Protein AF-A0A820L686-F1 (afdb_monomer)

InterPro domains:
  IPR011013 Galactose mutarotase-like domain superfamily [SSF74650] (34-130)
  IPR013780 Glycosyl hydrolase, all-beta [G3DSA:2.60.40.1180] (25-149)

Nearest PDB structures (foldseek):
  6rrx-assembly1_A  TM=8.838E-01  e=2.126E-05  Drosophila melanogaster
  6rrn-assembly1_A  TM=8.799E-01  e=4.806E-05  Drosophila melanogaster
  6rru-assembly1_A  TM=8.807E-01  e=5.357E-05  Drosophila melanogaster
  6rrh-assembly1_A  TM=8.824E-01  e=7.838E-05  Drosophila melanogaster
  6rpc-assembly1_A  TM=8.227E-01  e=7.031E-05  Drosophila melanogaster

pLDDT: mean 71.11, std 19.63, range [28.08, 94.5]

Secondary structure (DSSP, 8-state):
-----PEEEEEE--SSS--EEEESEE-SSTTSPPEEPEEPPPTTS--EEEEEEE--SSS-EEEEEEEEES-S-EEEEETTEE-S-EEEEEEES-TT--PEEEEEEEEEEEEEE-TT-EEEEEEEE-SSS--PPB-------GGG---S------------------

Mean predicted aligned error: 13.28 Å

Foldseek 3Di:
DDPQDWWKWFWDDDDDPDIDTDTQWDDPDPPDDTDGDEDEDDPPDWDKTKMKIWGAAQAKDWDKDKHKYQDQQKFKDFPNHTAQAKEKEFDDPDPPDPDTDHSIIIIIGTDIAHHRDMTMMMMIHDPDDPGHHYDDQDDDDPVRDPPPDDPDPHDDPDDPPPDDDD

Structure (mmCIF, N/CA/C/O backbone):
data_AF-A0A820L686-F1
#
_entry.id   AF-A0A820L686-F1
#
loop_
_atom_site.group_PDB
_atom_site.id
_atom_site.type_symbol
_atom_site.label_atom_id
_atom_site.label_alt_id
_atom_site.label_comp_id
_atom_site.label_asym_id
_atom_site.label_entity_id
_atom_site.label_seq_id
_atom_site.pdbx_PDB_ins_code
_atom_site.Cartn_x
_atom_site.Cartn_y
_atom_site.Cartn_z
_atom_site.occupancy
_atom_site.B_iso_or_equiv
_atom_site.auth_seq_id
_atom_site.auth_comp_id
_atom_site.auth_asym_id
_atom_site.auth_atom_id
_atom_site.pdbx_PDB_model_num
ATOM 1 N N . MET A 1 1 ? 6.111 -12.250 -23.454 1.00 34.16 1 MET A N 1
ATOM 2 C CA . MET A 1 1 ? 6.245 -12.405 -21.991 1.00 34.16 1 MET A CA 1
ATOM 3 C C . MET A 1 1 ? 5.390 -11.328 -21.338 1.00 34.16 1 MET A C 1
ATOM 5 O O . MET A 1 1 ? 5.784 -10.173 -21.349 1.00 34.16 1 MET A O 1
ATOM 9 N N . GLN A 1 2 ? 4.173 -11.657 -20.901 1.00 34.19 2 GLN A N 1
ATOM 10 C CA . GLN A 1 2 ? 3.298 -10.695 -20.221 1.00 34.19 2 GLN A CA 1
ATOM 11 C C . GLN A 1 2 ? 3.657 -10.684 -18.736 1.00 34.19 2 GLN A C 1
ATOM 13 O O . GLN A 1 2 ? 3.466 -11.681 -18.043 1.00 34.19 2 GLN A O 1
ATOM 18 N N . HIS A 1 3 ? 4.195 -9.564 -18.258 1.00 37.22 3 HIS A N 1
ATOM 19 C CA . HIS A 1 3 ? 4.347 -9.303 -16.832 1.00 37.22 3 HIS A CA 1
ATOM 20 C C . HIS A 1 3 ? 2.946 -9.207 -16.216 1.00 37.22 3 HIS A C 1
ATOM 22 O O . HIS A 1 3 ? 2.310 -8.159 -16.268 1.00 37.22 3 HIS A O 1
ATOM 28 N N . SER A 1 4 ? 2.425 -10.315 -15.684 1.00 44.91 4 SER A N 1
ATOM 29 C CA . SER A 1 4 ? 1.123 -10.333 -15.019 1.00 44.91 4 SER A CA 1
ATOM 30 C C . SER A 1 4 ? 1.279 -9.788 -13.597 1.00 44.91 4 SER A C 1
ATOM 32 O O . SER A 1 4 ? 1.330 -10.560 -12.641 1.00 44.91 4 SER A O 1
ATOM 34 N N . ALA A 1 5 ? 1.413 -8.476 -13.442 1.00 59.66 5 ALA A N 1
ATOM 35 C CA . ALA A 1 5 ? 1.422 -7.807 -12.141 1.00 59.66 5 ALA A CA 1
ATOM 36 C C . ALA A 1 5 ? 0.098 -7.057 -11.935 1.00 59.66 5 ALA A C 1
ATOM 38 O O . ALA A 1 5 ? -0.465 -6.541 -12.903 1.00 59.66 5 ALA A O 1
ATOM 39 N N . ALA A 1 6 ? -0.403 -7.002 -10.697 1.00 61.62 6 ALA A N 1
ATOM 40 C CA . ALA A 1 6 ? -1.416 -6.016 -10.350 1.00 61.62 6 ALA A CA 1
ATOM 41 C C . ALA A 1 6 ? -0.751 -4.635 -10.323 1.00 61.62 6 ALA A C 1
ATOM 43 O O . ALA A 1 6 ? 0.348 -4.468 -9.786 1.00 61.62 6 ALA A O 1
ATOM 44 N N . TYR A 1 7 ? -1.397 -3.642 -10.926 1.00 75.12 7 TYR A N 1
ATOM 45 C CA . TYR A 1 7 ? -0.841 -2.297 -11.007 1.00 75.12 7 TYR A CA 1
ATOM 46 C C . TYR A 1 7 ? -1.379 -1.444 -9.871 1.00 75.12 7 TYR A C 1
ATOM 48 O O . TYR A 1 7 ? -2.588 -1.269 -9.745 1.00 75.12 7 TYR A O 1
ATOM 56 N N . LEU A 1 8 ? -0.471 -0.893 -9.071 1.00 73.94 8 LEU A N 1
ATOM 57 C CA . LEU A 1 8 ? -0.791 0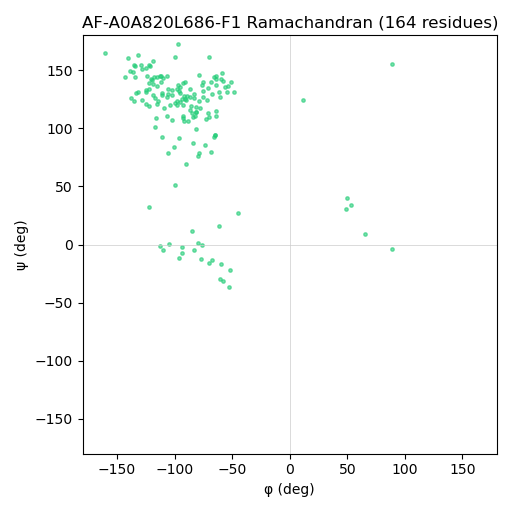.120 -8.076 1.00 73.94 8 LEU A CA 1
ATOM 58 C C . LEU A 1 8 ? -0.827 1.495 -8.751 1.00 73.94 8 LEU A C 1
ATOM 60 O O . LEU A 1 8 ? 0.118 1.881 -9.443 1.00 73.94 8 LEU A O 1
ATOM 64 N N . LEU A 1 9 ? -1.909 2.222 -8.517 1.00 77.25 9 LEU A N 1
ATOM 65 C CA . LEU A 1 9 ? -2.195 3.528 -9.080 1.00 77.25 9 LEU A CA 1
ATOM 66 C C . LEU A 1 9 ? -2.396 4.543 -7.952 1.00 77.25 9 LEU A C 1
ATOM 68 O O . LEU A 1 9 ? -3.067 4.261 -6.957 1.00 77.25 9 LEU A O 1
ATOM 72 N N . PHE A 1 10 ? -1.848 5.737 -8.136 1.00 73.94 10 PHE A N 1
ATOM 73 C CA . PHE A 1 10 ? -2.017 6.880 -7.251 1.00 73.94 10 PHE A CA 1
ATOM 74 C C . PHE A 1 10 ? -2.858 7.951 -7.921 1.00 73.94 10 PHE A C 1
ATOM 76 O O . PHE A 1 10 ? -2.730 8.200 -9.122 1.00 73.94 10 PHE A O 1
ATOM 83 N N . GLN A 1 11 ? -3.690 8.613 -7.127 1.00 67.44 11 GLN A N 1
ATOM 84 C CA . GLN A 1 11 ? -4.394 9.797 -7.576 1.00 67.44 11 GLN A CA 1
ATOM 85 C C . GLN A 1 11 ? -3.409 10.966 -7.691 1.00 67.44 11 GLN A C 1
ATOM 87 O O . GLN A 1 11 ? -2.725 11.315 -6.729 1.00 67.44 11 GLN A O 1
ATOM 92 N N . ASN A 1 12 ? -3.334 11.574 -8.871 1.00 58.38 12 ASN A N 1
ATOM 93 C CA . ASN A 1 12 ? -2.532 12.763 -9.113 1.00 58.38 12 ASN A CA 1
ATOM 94 C C . ASN A 1 12 ? -3.444 13.969 -9.362 1.00 58.38 12 ASN A C 1
ATOM 96 O O . ASN A 1 12 ? -4.329 13.922 -10.218 1.00 58.38 12 ASN A O 1
ATOM 100 N N . ASN A 1 13 ? -3.193 15.054 -8.632 1.00 54.53 13 ASN A N 1
ATOM 101 C CA . ASN A 1 13 ? -3.896 16.324 -8.784 1.00 54.53 13 ASN A CA 1
ATOM 102 C C . ASN A 1 13 ? -2.959 17.308 -9.496 1.00 54.53 13 ASN A C 1
ATOM 104 O O . ASN A 1 13 ? -2.318 18.140 -8.858 1.00 54.53 13 ASN A O 1
ATOM 108 N N . TYR A 1 14 ? -2.842 17.188 -10.818 1.00 47.72 14 TYR A N 1
ATOM 109 C CA . TYR A 1 14 ? -2.174 18.197 -11.642 1.00 47.72 14 TYR A CA 1
ATOM 110 C C . TYR A 1 14 ? -3.240 19.104 -12.260 1.00 47.72 14 TYR A C 1
ATOM 112 O O . TYR A 1 14 ? -4.144 18.594 -12.906 1.00 47.72 14 TYR A O 1
ATOM 120 N N . TYR A 1 15 ? -3.121 20.415 -12.002 1.00 39.69 15 TYR A N 1
ATOM 121 C CA . TYR A 1 15 ? -3.910 21.556 -12.503 1.00 39.69 15 TYR A CA 1
ATOM 122 C C . TYR A 1 15 ? -5.226 21.250 -13.254 1.00 39.69 15 TYR A C 1
ATOM 124 O O . TYR A 1 15 ? -5.219 20.660 -14.331 1.00 39.69 15 TYR A O 1
ATOM 132 N N . SER A 1 16 ? -6.326 21.839 -12.758 1.00 52.72 16 SER A N 1
ATOM 133 C CA . SER A 1 16 ? -7.743 21.671 -13.156 1.00 52.72 16 SER A CA 1
ATOM 134 C C . SER A 1 16 ? -8.466 20.539 -12.416 1.00 52.72 16 SER A C 1
ATOM 136 O O . SER A 1 16 ? -7.840 19.618 -11.910 1.00 52.72 16 SER A O 1
ATOM 138 N N . ASN A 1 17 ? -9.796 20.633 -12.313 1.00 54.75 17 ASN A N 1
ATOM 139 C CA . ASN A 1 17 ? -10.694 19.743 -11.553 1.00 54.75 17 ASN A CA 1
ATOM 140 C C . ASN A 1 17 ? -10.704 18.262 -12.007 1.00 54.75 17 ASN A C 1
ATOM 142 O O . ASN A 1 17 ? -11.625 17.524 -11.662 1.00 54.75 17 ASN A O 1
ATOM 146 N N . THR A 1 18 ? -9.720 17.820 -12.789 1.00 48.44 18 THR A N 1
ATOM 147 C CA . THR A 1 18 ? -9.638 16.461 -13.323 1.00 48.44 18 THR A CA 1
ATOM 148 C C . THR A 1 18 ? -8.601 15.664 -12.542 1.00 48.44 18 THR A C 1
ATOM 150 O O . THR A 1 18 ? -7.426 16.021 -12.502 1.00 48.44 18 THR A O 1
ATOM 153 N N . GLN A 1 19 ? -9.044 14.577 -11.915 1.00 60.50 19 GLN A N 1
ATOM 154 C CA . GLN A 1 19 ? -8.189 13.662 -11.165 1.00 60.50 19 GLN A CA 1
ATOM 155 C C . GLN A 1 19 ? -7.766 12.520 -12.090 1.00 60.50 19 GLN A C 1
ATOM 157 O O . GLN A 1 19 ? -8.619 11.854 -12.676 1.00 60.50 19 GLN A O 1
ATOM 162 N N . TYR A 1 20 ? -6.459 12.292 -12.229 1.00 68.38 20 TYR A N 1
ATOM 163 C CA . TYR A 1 20 ? -5.924 11.204 -13.052 1.00 68.38 20 TYR A CA 1
ATOM 164 C C . TYR A 1 20 ? -5.256 10.146 -12.177 1.00 68.38 20 TYR A C 1
ATOM 166 O O . TYR A 1 20 ? -4.619 10.467 -11.173 1.00 68.38 20 TYR A O 1
ATOM 174 N N . LEU A 1 21 ? -5.374 8.881 -12.585 1.00 73.62 21 LEU A N 1
ATOM 175 C CA . LEU A 1 21 ? -4.657 7.768 -11.972 1.00 73.62 21 LEU A CA 1
ATOM 176 C C . LEU A 1 21 ? -3.308 7.580 -12.664 1.00 73.62 21 LEU A C 1
ATOM 178 O O . LEU A 1 21 ? -3.241 7.460 -13.885 1.00 73.62 21 LEU A O 1
ATOM 182 N N . VAL A 1 22 ? -2.233 7.544 -11.881 1.00 73.50 22 VAL A N 1
ATOM 183 C CA . VAL A 1 22 ? -0.861 7.362 -12.371 1.00 73.50 22 VAL A CA 1
ATOM 184 C C . VAL A 1 22 ? -0.265 6.112 -11.743 1.00 73.50 22 VAL A C 1
ATOM 186 O O . VAL A 1 22 ? -0.509 5.840 -10.572 1.00 73.50 22 VAL A O 1
ATOM 189 N N . LEU A 1 23 ? 0.532 5.357 -12.497 1.00 76.69 23 LEU A N 1
ATOM 190 C CA . LEU A 1 23 ? 1.261 4.207 -11.963 1.00 76.69 23 LEU A CA 1
ATOM 191 C C . LEU A 1 23 ? 2.174 4.624 -10.801 1.00 76.69 23 LEU A C 1
ATOM 193 O O . LEU A 1 23 ? 2.820 5.669 -10.830 1.00 76.69 23 LEU A O 1
ATOM 197 N N . SER A 1 24 ? 2.247 3.780 -9.775 1.00 71.19 24 SER A N 1
ATOM 198 C CA . SER A 1 24 ? 3.141 3.979 -8.625 1.00 71.19 24 SER A CA 1
ATOM 199 C C . SER A 1 24 ? 4.624 3.848 -8.964 1.00 71.19 24 SER A C 1
ATOM 201 O O . SER A 1 24 ? 5.486 4.193 -8.150 1.00 71.19 24 SER A O 1
ATOM 203 N N . GLN A 1 25 ? 4.907 3.315 -10.149 1.00 72.12 25 GLN A N 1
ATOM 204 C CA . GLN A 1 25 ? 6.231 3.096 -10.691 1.00 72.12 25 GLN A CA 1
ATOM 205 C C . GLN A 1 25 ? 6.401 3.972 -11.921 1.00 72.12 25 GLN A C 1
ATOM 207 O O . GLN A 1 25 ? 5.659 3.828 -12.894 1.00 72.12 25 GLN A O 1
ATOM 212 N N . ASP A 1 26 ? 7.404 4.840 -11.869 1.00 62.59 26 ASP A N 1
ATOM 213 C CA . ASP A 1 26 ? 7.885 5.548 -13.044 1.00 62.59 26 ASP A CA 1
ATOM 214 C C . ASP A 1 26 ? 9.036 4.763 -13.667 1.00 62.59 26 ASP A C 1
ATOM 216 O O . ASP A 1 26 ? 9.922 4.271 -12.964 1.00 62.59 26 ASP A O 1
ATOM 220 N N . PHE A 1 27 ? 9.041 4.690 -14.994 1.00 62.69 27 PHE A N 1
ATOM 221 C CA . PHE A 1 27 ? 10.157 4.175 -15.779 1.00 62.69 27 PHE A CA 1
ATOM 222 C C . PHE A 1 27 ? 10.772 5.355 -16.536 1.00 62.69 27 PHE A C 1
ATOM 224 O O . PHE A 1 27 ? 10.289 5.686 -17.620 1.00 62.69 27 PHE A O 1
ATOM 231 N N . PRO A 1 28 ? 11.795 6.033 -15.977 1.00 60.91 28 PRO A N 1
ATOM 232 C CA . PRO A 1 28 ? 12.471 7.137 -16.661 1.00 60.91 28 PRO A CA 1
ATOM 233 C C . PRO A 1 28 ? 12.955 6.753 -18.063 1.00 60.91 28 PRO A C 1
ATOM 235 O O . PRO A 1 28 ? 12.894 7.557 -18.989 1.00 60.91 28 PRO A O 1
ATOM 238 N N . THR A 1 29 ? 13.417 5.511 -18.215 1.00 64.44 29 THR A N 1
ATOM 239 C CA . THR A 1 29 ? 13.786 4.897 -19.492 1.00 64.44 29 THR A CA 1
ATOM 240 C C . THR A 1 29 ? 13.350 3.431 -19.532 1.00 64.44 29 THR A C 1
ATOM 242 O O . THR A 1 29 ? 13.141 2.805 -18.491 1.00 64.44 29 THR A O 1
ATOM 245 N N . TYR A 1 30 ? 13.252 2.857 -20.736 1.00 58.75 30 TYR A N 1
ATOM 246 C CA . TYR A 1 30 ? 12.871 1.450 -20.938 1.00 58.75 30 TYR A CA 1
ATOM 247 C C . TYR A 1 30 ? 13.798 0.455 -20.216 1.00 58.75 30 TYR A C 1
ATOM 249 O O . TYR A 1 30 ? 13.351 -0.595 -19.767 1.00 58.75 30 TYR A O 1
ATOM 257 N N . GLU A 1 31 ? 15.080 0.797 -20.072 1.0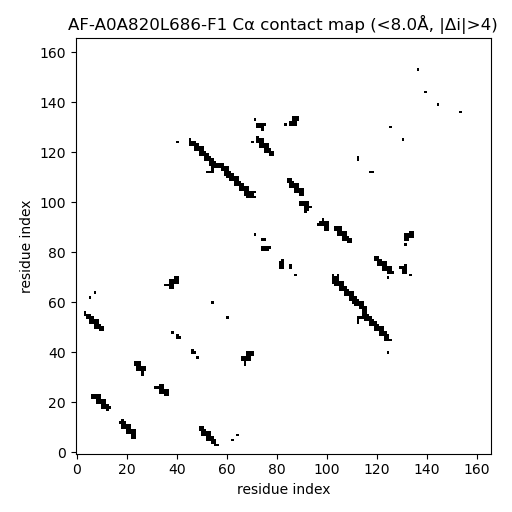0 62.31 31 GLU A N 1
ATOM 258 C CA . GLU A 1 31 ? 16.083 -0.057 -19.420 1.00 62.31 31 GLU A CA 1
ATOM 259 C C . GLU A 1 31 ? 16.267 0.245 -17.926 1.00 62.31 31 GLU A C 1
ATOM 261 O O . GLU A 1 31 ? 16.977 -0.475 -17.223 1.00 62.31 31 GLU A O 1
ATOM 266 N N . SER A 1 32 ? 15.646 1.313 -17.418 1.00 68.12 32 SER A N 1
ATOM 267 C CA . SER A 1 32 ? 15.780 1.695 -16.014 1.00 68.12 32 SER A CA 1
ATOM 268 C C . SER A 1 32 ? 14.910 0.841 -15.097 1.00 68.12 32 SER A C 1
ATOM 270 O O . SER A 1 32 ? 13.791 0.450 -15.434 1.00 68.12 32 SER A O 1
ATOM 272 N N . LEU A 1 33 ? 15.420 0.585 -13.890 1.00 60.12 33 LEU A N 1
ATOM 273 C CA . LEU A 1 33 ? 14.609 0.012 -12.823 1.00 60.12 33 LEU A CA 1
ATOM 274 C C . LEU A 1 33 ? 13.488 0.990 -12.437 1.00 60.12 33 LEU A C 1
ATOM 276 O O . LEU A 1 33 ? 13.736 2.197 -12.375 1.00 60.12 33 LEU A O 1
ATOM 280 N N . PRO A 1 34 ? 12.281 0.485 -12.130 1.00 67.56 34 PRO A N 1
ATOM 281 C CA . PRO A 1 34 ? 11.160 1.333 -11.760 1.00 67.56 34 PRO A CA 1
ATOM 282 C C . PRO A 1 34 ? 11.477 2.132 -10.499 1.00 67.56 34 PRO A C 1
ATOM 284 O O . PRO A 1 34 ? 11.813 1.562 -9.454 1.00 67.56 34 PRO A O 1
ATOM 287 N N . ILE A 1 35 ? 11.305 3.450 -10.575 1.00 68.75 35 ILE A N 1
ATOM 288 C CA . ILE A 1 35 ? 11.359 4.315 -9.401 1.00 68.75 35 ILE A CA 1
ATOM 289 C C . ILE A 1 35 ? 9.997 4.238 -8.722 1.00 68.75 35 ILE A C 1
ATOM 291 O O . ILE A 1 35 ? 8.974 4.649 -9.270 1.00 68.75 35 ILE A O 1
ATOM 295 N N . ARG A 1 36 ? 9.987 3.674 -7.516 1.00 75.00 36 ARG A N 1
ATOM 296 C CA . ARG A 1 36 ? 8.790 3.568 -6.681 1.00 75.00 36 ARG A CA 1
ATOM 297 C C . ARG A 1 36 ? 8.530 4.906 -6.007 1.00 75.00 36 ARG A C 1
ATOM 299 O O . ARG A 1 36 ? 9.393 5.421 -5.299 1.00 75.00 36 ARG A O 1
ATOM 306 N N . ARG A 1 37 ? 7.337 5.455 -6.209 1.00 81.00 37 ARG A N 1
ATOM 307 C CA . ARG A 1 37 ? 6.914 6.677 -5.524 1.00 81.00 37 ARG A CA 1
ATOM 308 C C . ARG A 1 37 ? 6.558 6.374 -4.068 1.00 81.00 37 ARG A C 1
ATOM 310 O O . ARG A 1 37 ? 5.925 5.360 -3.771 1.00 81.00 37 ARG A O 1
ATOM 317 N N . MET A 1 38 ? 6.958 7.278 -3.180 1.00 85.88 38 MET A N 1
ATOM 318 C CA . MET A 1 38 ? 6.605 7.252 -1.764 1.00 85.88 38 MET A CA 1
ATOM 319 C C . MET A 1 38 ? 5.385 8.140 -1.517 1.00 85.88 38 MET A C 1
ATOM 321 O O . MET A 1 38 ? 5.326 9.265 -2.012 1.00 85.88 38 MET A O 1
ATOM 325 N N . LEU A 1 39 ? 4.429 7.649 -0.733 1.00 87.62 39 LEU A N 1
ATOM 326 C CA . LEU A 1 39 ? 3.331 8.457 -0.221 1.00 87.62 39 LEU A CA 1
ATOM 327 C C . LEU A 1 39 ? 3.811 9.240 0.999 1.00 87.62 39 LEU A C 1
ATOM 329 O O . LEU A 1 39 ? 4.214 8.666 2.014 1.00 87.62 39 LEU A O 1
ATOM 333 N N . THR A 1 40 ? 3.760 10.563 0.883 1.00 87.75 40 THR A N 1
ATOM 334 C CA . THR A 1 40 ? 4.175 11.477 1.945 1.00 87.75 40 THR A CA 1
ATOM 335 C C . THR A 1 40 ? 2.952 11.954 2.717 1.00 87.75 40 THR A C 1
ATOM 337 O O . THR A 1 40 ? 2.054 12.594 2.167 1.00 87.75 40 THR A O 1
ATOM 340 N N . PHE A 1 41 ? 2.934 11.662 4.009 1.00 87.31 41 PHE A N 1
ATOM 341 C CA . PHE A 1 41 ? 1.975 12.161 4.982 1.00 87.31 41 PHE A CA 1
ATOM 342 C C . PHE A 1 41 ? 2.593 13.351 5.722 1.00 87.31 41 PHE A C 1
ATOM 344 O O . PHE A 1 41 ? 3.755 13.305 6.144 1.00 87.31 41 PHE A O 1
ATOM 351 N N . MET A 1 42 ? 1.826 14.432 5.868 1.00 80.38 42 MET A N 1
ATOM 352 C CA . MET A 1 42 ? 2.265 15.617 6.606 1.00 80.38 42 MET A CA 1
ATOM 353 C C . MET A 1 42 ? 1.941 15.444 8.092 1.00 80.38 42 MET A C 1
ATOM 355 O O . MET A 1 42 ? 0.770 15.373 8.482 1.00 80.38 42 MET A O 1
ATOM 359 N N . LYS A 1 43 ? 2.984 15.394 8.932 1.00 69.88 43 LYS A N 1
ATOM 360 C CA . LYS A 1 43 ? 2.839 15.320 10.395 1.00 69.88 43 LYS A CA 1
ATOM 361 C C . LYS A 1 43 ? 1.991 16.497 10.897 1.00 69.88 43 LYS A C 1
ATOM 363 O O . LYS A 1 43 ? 2.199 17.631 10.482 1.00 69.88 43 LYS A O 1
ATOM 368 N N . GLY A 1 44 ? 1.044 16.218 11.793 1.00 66.12 44 GLY A N 1
ATOM 369 C CA . GLY A 1 44 ? 0.148 17.228 12.375 1.00 66.12 44 GLY A CA 1
ATOM 370 C C . GLY A 1 44 ? -1.146 17.488 11.594 1.00 66.12 44 GLY A C 1
ATOM 371 O O . GLY A 1 44 ? -2.003 18.216 12.083 1.00 66.12 44 GLY A O 1
ATOM 372 N N . THR A 1 45 ? -1.335 16.860 10.429 1.00 67.50 45 THR A N 1
ATOM 373 C CA . THR A 1 45 ? -2.605 16.899 9.682 1.00 67.50 45 THR A CA 1
ATOM 374 C C . THR A 1 45 ? -3.132 15.486 9.474 1.00 67.50 45 THR A C 1
ATOM 376 O O . THR A 1 45 ? -2.365 14.608 9.085 1.00 67.50 45 THR A O 1
ATOM 379 N N . GLN A 1 46 ? -4.425 15.246 9.714 1.00 67.50 46 GLN A N 1
ATOM 380 C CA . GLN A 1 46 ? -5.067 13.988 9.314 1.00 67.50 46 GLN A CA 1
ATOM 381 C C . GLN A 1 46 ? -5.074 13.918 7.785 1.00 67.50 46 GLN A C 1
ATOM 383 O O . GLN A 1 46 ? -5.949 14.472 7.123 1.00 67.50 46 GLN A O 1
ATOM 388 N N . SER A 1 47 ? -4.038 13.298 7.230 1.00 81.31 47 SER A N 1
ATOM 389 C CA . SER A 1 47 ? -3.867 13.115 5.796 1.00 81.31 47 SER A CA 1
ATOM 390 C C . SER A 1 47 ? -4.231 11.683 5.430 1.00 81.31 47 SER A C 1
ATOM 392 O O . SER A 1 47 ? -3.822 10.728 6.092 1.00 81.31 47 SER A O 1
ATOM 394 N N . ASN A 1 48 ? -5.031 11.559 4.375 1.00 86.75 48 ASN A N 1
ATOM 395 C CA . ASN A 1 48 ? -5.445 10.288 3.807 1.00 86.75 48 ASN A CA 1
ATOM 396 C C . ASN A 1 48 ? -4.958 10.231 2.362 1.00 86.75 48 ASN A C 1
ATOM 398 O O . ASN A 1 48 ? -5.021 11.235 1.651 1.00 86.75 48 ASN A O 1
ATOM 402 N N . HIS A 1 49 ? -4.520 9.057 1.926 1.00 87.56 49 HIS A N 1
ATOM 403 C CA . HIS A 1 49 ? -4.151 8.800 0.538 1.00 87.56 49 HIS A CA 1
ATOM 404 C C . HIS A 1 49 ? -5.040 7.704 -0.029 1.00 87.56 49 HIS A C 1
ATOM 406 O O . HIS A 1 49 ? -5.174 6.639 0.574 1.00 87.56 49 HIS A O 1
ATOM 412 N N . ILE A 1 50 ? -5.637 7.969 -1.188 1.00 87.94 50 ILE A N 1
ATOM 413 C CA . ILE A 1 50 ? -6.430 6.987 -1.925 1.00 87.94 50 ILE A CA 1
ATOM 414 C C . ILE A 1 50 ? -5.524 6.333 -2.963 1.00 87.94 50 ILE A C 1
ATOM 416 O O . ILE A 1 50 ? -4.814 7.009 -3.714 1.00 87.94 50 ILE A O 1
ATOM 420 N N . ILE A 1 51 ? -5.549 5.008 -2.991 1.00 89.25 51 ILE A N 1
ATOM 421 C CA . ILE A 1 51 ? -4.817 4.195 -3.951 1.00 89.25 51 ILE A CA 1
ATOM 422 C C . ILE A 1 51 ? -5.787 3.262 -4.664 1.00 89.25 51 ILE A C 1
ATOM 424 O O . ILE A 1 51 ? -6.792 2.822 -4.101 1.00 89.25 51 ILE A O 1
ATOM 428 N N . TYR A 1 52 ? -5.442 2.907 -5.894 1.00 88.62 52 TYR A N 1
ATOM 429 C CA . TYR A 1 52 ? -6.207 1.949 -6.674 1.00 88.62 52 TYR A CA 1
ATOM 430 C C . TYR A 1 52 ? -5.317 0.812 -7.125 1.00 88.62 52 TYR A C 1
ATOM 432 O O . TYR A 1 52 ? -4.144 1.012 -7.433 1.00 88.62 52 TYR A O 1
ATOM 440 N N . ILE A 1 53 ? -5.880 -0.387 -7.183 1.00 89.69 53 ILE A N 1
ATOM 441 C CA . ILE A 1 53 ? -5.163 -1.563 -7.653 1.00 89.69 53 ILE A CA 1
ATOM 442 C C . ILE A 1 53 ? -5.957 -2.196 -8.778 1.00 89.69 53 ILE A C 1
ATOM 444 O O . ILE A 1 53 ? -7.118 -2.559 -8.599 1.00 89.69 53 ILE A O 1
ATOM 448 N N . TYR A 1 54 ? -5.324 -2.293 -9.940 1.00 88.31 54 TYR A N 1
ATOM 449 C CA . TYR A 1 54 ? -5.925 -2.819 -11.155 1.00 88.31 54 TYR A CA 1
ATOM 450 C C . TYR A 1 54 ? -5.386 -4.215 -11.468 1.00 88.31 54 TYR A C 1
ATOM 452 O O . TYR A 1 54 ? -4.170 -4.423 -11.522 1.00 88.31 54 TYR A O 1
ATOM 460 N N . ASN A 1 55 ? -6.295 -5.159 -11.710 1.00 90.75 55 ASN A N 1
ATOM 461 C CA . ASN A 1 55 ? -5.978 -6.492 -12.204 1.00 90.75 55 ASN A CA 1
ATOM 462 C C . ASN A 1 55 ? -6.283 -6.579 -13.710 1.00 90.75 55 ASN A C 1
ATOM 464 O O . ASN A 1 55 ? -7.452 -6.663 -14.084 1.00 90.75 55 ASN A O 1
ATOM 468 N N . PRO A 1 56 ? -5.264 -6.616 -14.584 1.00 87.62 56 PRO A N 1
ATOM 469 C CA . PRO A 1 56 ? -5.455 -6.686 -16.033 1.00 87.62 56 PRO A CA 1
ATOM 470 C C . PRO A 1 56 ? -5.773 -8.097 -16.550 1.00 87.62 56 PRO A C 1
ATOM 472 O O . PRO A 1 56 ? -5.831 -8.295 -17.762 1.00 87.62 56 PRO A O 1
ATOM 475 N N . THR A 1 57 ? -5.873 -9.098 -15.673 1.00 87.88 57 THR A N 1
ATOM 476 C CA . THR A 1 57 ? -5.996 -10.506 -16.071 1.00 87.88 57 THR A CA 1
ATOM 477 C C . THR A 1 57 ? -7.439 -10.998 -16.017 1.00 87.88 57 THR A C 1
ATOM 479 O O . THR A 1 57 ? -8.282 -10.415 -15.339 1.00 87.88 57 THR A O 1
ATOM 482 N N . ASP A 1 58 ? -7.701 -12.109 -16.703 1.00 92.12 58 ASP A N 1
ATOM 483 C CA . ASP A 1 58 ? -8.973 -12.842 -16.712 1.00 92.12 58 ASP 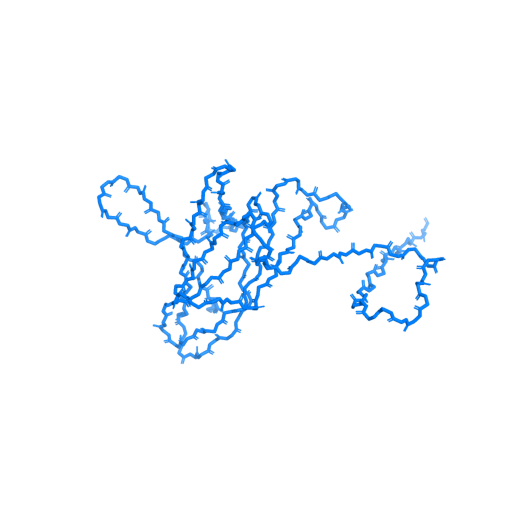A CA 1
ATOM 484 C C . ASP A 1 58 ? -9.208 -13.683 -15.447 1.00 92.12 58 ASP A C 1
ATOM 486 O O . ASP A 1 58 ? -10.236 -14.347 -15.318 1.00 92.12 58 ASP A O 1
ATOM 490 N N . ARG A 1 59 ? -8.267 -13.666 -14.497 1.00 92.38 59 ARG A N 1
ATOM 491 C CA . ARG A 1 59 ? -8.320 -14.470 -13.276 1.00 92.38 59 ARG A CA 1
ATOM 492 C C . ARG A 1 59 ? -8.356 -13.593 -12.043 1.00 92.38 59 ARG A C 1
ATOM 494 O O . ARG A 1 59 ? -7.685 -12.565 -11.966 1.00 92.38 59 ARG A O 1
ATOM 501 N N . LYS A 1 60 ? -9.111 -14.055 -11.049 1.00 91.38 60 LYS A N 1
ATOM 502 C CA . LYS A 1 60 ? -9.091 -13.490 -9.705 1.00 91.38 60 LYS A CA 1
ATOM 503 C C . LYS A 1 60 ? -7.684 -13.601 -9.124 1.00 91.38 60 LYS A C 1
ATOM 505 O O . LYS A 1 60 ? -6.994 -14.601 -9.341 1.00 91.38 60 LYS A O 1
ATOM 510 N N . ARG A 1 61 ? -7.266 -12.578 -8.385 1.00 88.12 61 ARG A N 1
ATOM 511 C CA . ARG A 1 61 ? -5.915 -12.482 -7.854 1.00 88.12 61 ARG A CA 1
ATOM 512 C C . ARG A 1 61 ? -5.906 -12.082 -6.390 1.00 88.12 61 ARG A C 1
ATOM 514 O O . ARG A 1 61 ? -6.476 -11.063 -6.020 1.00 88.12 61 ARG A O 1
ATOM 521 N N . ILE A 1 62 ? -5.158 -12.853 -5.607 1.00 90.81 62 ILE A N 1
ATOM 522 C CA . ILE A 1 62 ? -4.759 -12.497 -4.250 1.00 90.81 62 ILE A CA 1
ATOM 523 C C . ILE A 1 62 ? -3.262 -12.198 -4.291 1.00 90.81 62 ILE A C 1
ATOM 525 O O . ILE A 1 62 ? -2.475 -13.067 -4.660 1.00 90.81 62 ILE A O 1
ATOM 529 N N . GLU A 1 63 ? -2.869 -10.969 -3.971 1.00 87.62 63 GLU A N 1
ATOM 530 C CA . GLU A 1 63 ? -1.479 -10.508 -4.073 1.00 87.62 63 GLU A CA 1
ATOM 531 C C . GLU A 1 63 ? -1.108 -9.657 -2.855 1.00 87.62 63 GLU A C 1
ATOM 533 O O . GLU A 1 63 ? -1.959 -8.997 -2.263 1.00 87.62 63 GLU A O 1
ATOM 538 N N . LEU A 1 64 ? 0.166 -9.682 -2.463 1.00 88.00 64 LEU A N 1
ATOM 539 C CA . LEU A 1 64 ? 0.700 -8.786 -1.443 1.00 88.00 64 LEU A CA 1
ATOM 540 C C . LEU A 1 64 ? 1.284 -7.554 -2.136 1.00 88.00 64 LEU A C 1
ATOM 542 O O . LEU A 1 64 ? 2.304 -7.640 -2.820 1.00 88.00 64 LEU A O 1
ATOM 546 N N . VAL A 1 65 ? 0.633 -6.407 -1.973 1.00 88.81 65 VAL A N 1
ATOM 547 C CA . VAL A 1 65 ? 1.056 -5.149 -2.590 1.00 88.81 65 VAL A CA 1
ATOM 548 C C . VAL A 1 65 ? 1.872 -4.344 -1.596 1.00 88.81 65 VAL A C 1
ATOM 550 O O . VAL A 1 65 ? 1.485 -4.178 -0.444 1.00 88.81 65 VAL A O 1
ATOM 553 N N . LYS A 1 66 ? 3.015 -3.844 -2.064 1.00 89.31 66 LYS A N 1
ATOM 554 C CA . LYS A 1 66 ? 3.975 -3.075 -1.275 1.00 89.31 66 LYS A CA 1
ATOM 555 C C . LYS A 1 66 ? 3.923 -1.598 -1.657 1.00 89.31 66 LYS A C 1
ATOM 557 O O . LYS A 1 66 ? 4.091 -1.261 -2.830 1.00 89.31 66 LYS A O 1
ATOM 562 N N . ILE A 1 67 ? 3.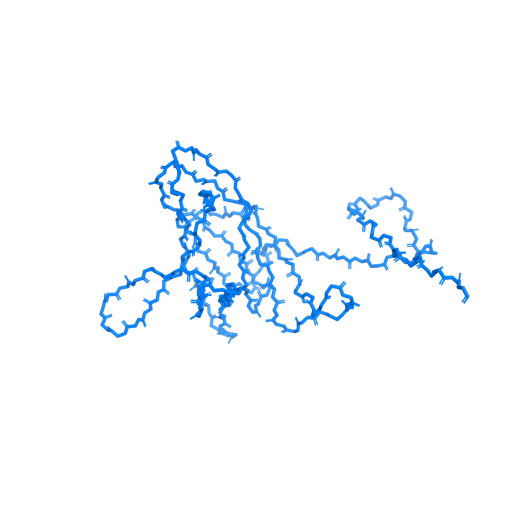747 -0.733 -0.666 1.00 89.88 67 ILE A N 1
ATOM 563 C CA . ILE A 1 67 ? 3.622 0.720 -0.813 1.00 89.88 67 ILE A CA 1
ATOM 564 C C . ILE A 1 67 ? 4.665 1.396 0.075 1.00 89.88 67 ILE A C 1
ATOM 566 O O . ILE A 1 67 ? 4.801 1.051 1.244 1.00 89.88 67 ILE A O 1
ATOM 570 N N . PHE A 1 68 ? 5.394 2.371 -0.467 1.00 90.62 68 PHE A N 1
ATOM 571 C CA . PHE A 1 68 ? 6.371 3.141 0.304 1.00 90.62 68 PHE A CA 1
ATOM 572 C C . PHE A 1 68 ? 5.675 4.314 0.978 1.00 90.62 68 PHE A C 1
ATOM 574 O O . PHE A 1 68 ? 5.004 5.093 0.301 1.00 90.62 68 PHE A O 1
ATOM 581 N N . ILE A 1 69 ? 5.848 4.449 2.290 1.00 91.19 69 ILE A N 1
ATOM 582 C CA . ILE A 1 69 ? 5.242 5.514 3.094 1.00 91.19 69 ILE A CA 1
ATOM 583 C C . ILE A 1 69 ? 6.278 6.129 4.039 1.00 91.19 69 ILE A C 1
ATOM 585 O O . ILE A 1 69 ? 7.241 5.467 4.428 1.00 91.19 69 ILE A O 1
ATOM 589 N N . ASN A 1 70 ? 6.086 7.391 4.425 1.00 91.62 70 ASN A N 1
ATOM 590 C CA . ASN A 1 70 ? 7.027 8.106 5.299 1.00 91.62 70 ASN A CA 1
ATOM 591 C C . ASN A 1 70 ? 6.689 8.049 6.806 1.00 91.62 70 ASN A C 1
ATOM 593 O O . ASN A 1 70 ? 7.406 8.615 7.632 1.00 91.62 70 ASN A O 1
ATOM 597 N N . VAL A 1 71 ? 5.579 7.409 7.177 1.00 89.62 71 VAL A N 1
ATOM 598 C CA . VAL A 1 71 ? 5.091 7.299 8.561 1.00 89.62 71 VAL A CA 1
ATOM 599 C C . VAL A 1 71 ? 4.636 5.871 8.843 1.00 89.62 71 VAL A C 1
ATOM 601 O O . VAL A 1 71 ? 4.134 5.206 7.949 1.00 89.62 71 VAL A O 1
ATOM 604 N N . TYR A 1 72 ? 4.781 5.403 10.082 1.00 88.25 72 TYR A N 1
ATOM 605 C CA . TYR A 1 72 ? 4.355 4.054 10.485 1.00 88.25 72 TYR A CA 1
ATOM 606 C C . TYR A 1 72 ? 2.963 4.021 11.134 1.00 88.25 72 TYR A C 1
ATOM 608 O O . TYR A 1 72 ? 2.404 2.956 11.355 1.00 88.25 72 TYR A O 1
ATOM 616 N N . GLN A 1 73 ? 2.392 5.173 11.487 1.00 88.94 73 GLN A N 1
ATOM 617 C CA . GLN A 1 73 ? 1.105 5.242 12.182 1.00 88.94 73 GLN A CA 1
ATOM 618 C C . GLN A 1 73 ? -0.033 5.319 11.165 1.00 88.94 73 GLN A C 1
ATOM 620 O O . GLN A 1 73 ? -0.651 6.370 10.981 1.00 88.94 73 GLN A O 1
ATOM 625 N N . VAL A 1 74 ? -0.259 4.217 10.447 1.00 88.81 74 VAL A N 1
ATOM 626 C CA . VAL A 1 74 ? -1.307 4.143 9.428 1.00 88.81 74 VAL A CA 1
ATOM 627 C C . VAL A 1 74 ? -2.209 2.930 9.592 1.00 88.81 74 VAL A C 1
ATOM 629 O O . VAL A 1 74 ? -1.798 1.891 10.110 1.00 88.81 74 VAL A O 1
ATOM 632 N N . TYR A 1 75 ? -3.430 3.064 9.085 1.00 90.25 75 TYR A N 1
ATOM 633 C CA . TYR A 1 75 ? -4.328 1.947 8.827 1.00 90.25 75 TYR A CA 1
ATOM 634 C C . TYR A 1 75 ? -4.924 2.031 7.428 1.00 90.25 75 TYR A C 1
ATOM 636 O O . TYR A 1 75 ? -4.893 3.080 6.779 1.00 90.25 75 TYR A O 1
ATOM 644 N N . VAL A 1 76 ? -5.470 0.912 6.961 1.00 91.00 76 VAL A N 1
ATOM 645 C CA . VAL A 1 76 ? -6.026 0.789 5.615 1.00 91.00 76 VAL A CA 1
ATOM 646 C C . VAL A 1 76 ? -7.507 0.451 5.695 1.00 91.00 76 VAL A C 1
ATOM 648 O O . VAL A 1 76 ? -7.918 -0.406 6.475 1.00 91.00 76 VAL A O 1
ATOM 651 N N . THR A 1 77 ? -8.308 1.092 4.847 1.00 90.94 77 THR A N 1
ATOM 652 C CA . THR A 1 77 ? -9.703 0.712 4.618 1.00 90.94 77 THR A CA 1
ATOM 653 C C . THR A 1 77 ? -9.962 0.384 3.151 1.00 90.94 77 THR A C 1
ATOM 655 O O . THR A 1 77 ? -9.291 0.892 2.255 1.00 90.94 77 THR A O 1
ATOM 658 N N . SER A 1 78 ? -10.960 -0.459 2.886 1.00 89.06 78 SER A N 1
ATOM 659 C CA . SER A 1 78 ? -11.574 -0.614 1.561 1.00 89.06 78 SER A CA 1
ATOM 660 C C . SER A 1 78 ? -13.085 -0.559 1.715 1.00 89.06 78 SER A C 1
ATOM 662 O O . SER A 1 78 ? -13.651 -1.209 2.597 1.00 89.06 78 SER A O 1
ATOM 664 N N . ASN A 1 79 ? -13.757 0.253 0.895 1.00 84.06 79 ASN A N 1
ATOM 665 C CA . ASN A 1 79 ? -15.200 0.501 1.005 1.00 84.06 79 ASN A CA 1
ATOM 666 C C . ASN A 1 79 ? -15.636 0.866 2.441 1.00 84.06 79 ASN A C 1
ATOM 668 O O . ASN A 1 79 ? -16.671 0.398 2.919 1.00 84.06 79 ASN A O 1
ATOM 672 N N . LYS A 1 80 ? -14.824 1.676 3.140 1.00 78.00 80 LYS A N 1
ATOM 673 C CA . LYS A 1 80 ? -15.010 2.096 4.546 1.00 78.00 80 LYS A CA 1
ATOM 674 C C . LYS A 1 80 ? -14.926 0.974 5.592 1.00 78.00 80 LYS A C 1
ATOM 676 O O . LYS A 1 80 ? -15.230 1.217 6.756 1.00 78.00 80 LYS A O 1
ATOM 681 N N . LYS A 1 81 ? -14.520 -0.238 5.209 1.00 83.50 81 LYS A N 1
ATOM 682 C CA . LYS A 1 81 ? -14.231 -1.333 6.144 1.00 83.50 81 LYS A CA 1
ATOM 683 C C . LYS A 1 81 ? -12.737 -1.397 6.414 1.00 83.50 81 LYS A C 1
ATOM 685 O O . LYS A 1 81 ? -11.952 -1.273 5.475 1.00 83.50 81 LYS A O 1
ATOM 690 N N . TYR A 1 82 ? -12.374 -1.590 7.677 1.00 81.06 82 TYR A N 1
ATOM 691 C CA . TYR A 1 82 ? -10.992 -1.815 8.088 1.00 81.06 82 TYR A CA 1
ATOM 692 C C . TYR A 1 82 ? -10.417 -3.058 7.399 1.00 81.06 82 TYR A C 1
ATOM 694 O O . TYR A 1 82 ? -11.154 -3.993 7.069 1.00 81.06 82 TYR A O 1
ATOM 702 N N . ILE A 1 83 ? -9.115 -3.023 7.126 1.00 79.19 83 ILE A N 1
ATOM 703 C CA . ILE A 1 83 ? -8.378 -4.148 6.562 1.00 79.19 83 ILE A CA 1
ATOM 704 C C . 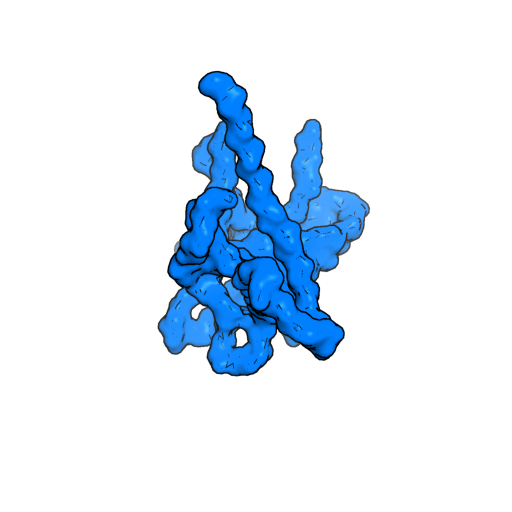ILE A 1 83 ? -7.340 -4.613 7.562 1.00 79.19 83 ILE A C 1
ATOM 706 O O . ILE A 1 83 ? -6.297 -3.998 7.736 1.00 79.19 83 ILE A O 1
ATOM 710 N N . ASP A 1 84 ? -7.615 -5.776 8.127 1.00 67.56 84 ASP A N 1
ATOM 711 C CA . ASP A 1 84 ? -6.818 -6.410 9.171 1.00 67.56 84 ASP A CA 1
ATOM 712 C C . ASP A 1 84 ? -5.549 -7.070 8.601 1.00 67.56 84 ASP A C 1
ATOM 714 O O . ASP A 1 84 ? -4.649 -7.470 9.330 1.00 67.56 84 ASP A O 1
ATOM 718 N N . LYS A 1 85 ? -5.475 -7.201 7.271 1.00 82.38 85 LYS A N 1
ATOM 719 C CA . LYS A 1 85 ? -4.395 -7.872 6.533 1.00 82.38 85 LYS A CA 1
ATOM 720 C C . LYS A 1 85 ? -3.390 -6.875 5.961 1.00 82.38 85 LYS A C 1
ATOM 722 O O . LYS A 1 85 ? -3.102 -6.888 4.759 1.00 82.38 85 LYS A O 1
ATOM 727 N N . CYS A 1 86 ? -2.903 -5.984 6.814 1.00 87.50 86 CYS A N 1
ATOM 728 C CA . CYS A 1 86 ? -1.806 -5.081 6.498 1.00 87.50 86 CYS A CA 1
ATOM 729 C C . CYS A 1 86 ? -0.649 -5.268 7.479 1.00 87.50 86 CYS A C 1
ATOM 731 O O . CYS A 1 86 ? -0.850 -5.703 8.606 1.00 87.50 86 CYS A O 1
ATOM 733 N N . GLN A 1 87 ? 0.558 -4.929 7.045 1.00 90.69 87 GLN A N 1
ATOM 734 C CA . GLN A 1 87 ? 1.774 -4.993 7.848 1.00 90.69 87 GLN A CA 1
ATOM 735 C C . GLN A 1 87 ? 2.671 -3.815 7.484 1.00 90.69 87 GLN A C 1
ATOM 737 O O . GLN A 1 87 ? 2.718 -3.413 6.321 1.00 90.69 87 GLN A O 1
ATOM 742 N N . ILE A 1 88 ? 3.375 -3.261 8.466 1.00 89.56 88 ILE A N 1
ATOM 743 C CA . ILE A 1 88 ? 4.349 -2.193 8.243 1.00 89.56 88 ILE A CA 1
ATOM 744 C C . ILE A 1 88 ? 5.737 -2.707 8.583 1.00 89.56 88 ILE A C 1
ATOM 746 O O . ILE A 1 88 ? 6.000 -3.107 9.718 1.00 89.56 88 ILE A O 1
ATOM 750 N N . ASP A 1 89 ? 6.629 -2.613 7.602 1.00 89.75 89 ASP A N 1
ATOM 751 C CA . ASP A 1 89 ? 8.027 -2.987 7.741 1.00 89.75 89 ASP A CA 1
ATOM 752 C C . ASP A 1 89 ? 8.931 -1.746 7.661 1.00 89.75 89 ASP A C 1
ATOM 754 O O . ASP A 1 89 ? 8.697 -0.852 6.839 1.00 89.75 89 ASP A O 1
ATOM 758 N N . PRO A 1 90 ? 9.989 -1.659 8.483 1.00 88.44 90 PRO A N 1
ATOM 759 C CA . PRO A 1 90 ? 11.011 -0.635 8.317 1.00 88.44 90 PRO A CA 1
ATOM 760 C C . PRO A 1 90 ? 11.776 -0.846 7.006 1.00 88.44 90 PRO A C 1
ATOM 762 O O . PRO A 1 90 ? 12.074 -1.976 6.611 1.00 88.44 90 PRO A O 1
ATOM 765 N N . LYS A 1 91 ? 12.155 0.248 6.340 1.00 84.50 91 LYS A N 1
ATOM 766 C CA . LYS A 1 91 ? 13.014 0.162 5.159 1.00 84.50 91 LYS A CA 1
ATOM 767 C C . LYS A 1 91 ? 14.481 0.075 5.574 1.00 84.50 91 LYS A C 1
ATOM 769 O O . LYS A 1 91 ? 14.995 0.944 6.270 1.00 84.50 91 LYS A O 1
ATOM 774 N N . TRP A 1 92 ? 15.178 -0.947 5.094 1.00 80.75 92 TRP A N 1
ATOM 775 C CA . TRP A 1 92 ? 16.614 -1.115 5.318 1.00 80.75 92 TRP A CA 1
ATOM 776 C C . TRP A 1 92 ? 17.419 -0.361 4.259 1.00 80.75 92 TRP A C 1
ATOM 778 O O . TRP A 1 92 ? 17.154 -0.495 3.063 1.00 80.75 92 TRP A O 1
ATOM 788 N N . SER A 1 93 ? 18.440 0.378 4.695 1.00 77.31 93 SER A N 1
ATOM 789 C CA . SER A 1 93 ? 19.309 1.181 3.814 1.00 77.31 93 SER A CA 1
ATOM 790 C C . SER A 1 93 ? 20.064 0.354 2.769 1.00 77.31 93 SER A C 1
ATOM 792 O O . SER A 1 93 ? 20.362 0.820 1.670 1.00 77.31 93 SER A O 1
ATOM 794 N N . SER A 1 94 ? 20.374 -0.904 3.082 1.00 76.69 94 SER A N 1
ATOM 795 C CA . SER A 1 94 ? 20.837 -1.882 2.100 1.00 76.69 94 SER A CA 1
ATOM 796 C C . SER A 1 94 ? 20.662 -3.303 2.627 1.00 76.69 94 SER A C 1
ATOM 798 O O . SER A 1 94 ? 20.555 -3.519 3.829 1.00 76.69 94 SER A O 1
ATOM 800 N N . ARG A 1 95 ? 20.745 -4.303 1.740 1.00 69.00 95 ARG A N 1
ATOM 801 C CA . ARG A 1 95 ? 20.705 -5.732 2.119 1.00 69.00 95 ARG A CA 1
ATOM 802 C C . ARG A 1 95 ? 21.817 -6.169 3.083 1.00 69.00 95 ARG A C 1
ATOM 804 O O . ARG A 1 95 ? 21.750 -7.271 3.608 1.00 69.00 95 ARG A O 1
ATOM 811 N N . ARG A 1 96 ? 22.878 -5.370 3.229 1.00 74.19 96 ARG A N 1
ATOM 812 C CA . ARG A 1 96 ? 24.047 -5.676 4.071 1.00 74.19 96 ARG A CA 1
ATOM 813 C C . ARG A 1 96 ? 24.170 -4.742 5.272 1.00 74.19 96 ARG A C 1
ATOM 815 O O . ARG A 1 96 ? 25.129 -4.859 6.024 1.00 74.19 96 ARG A O 1
ATOM 822 N N . SER A 1 97 ? 23.255 -3.789 5.401 1.00 70.12 97 SER A N 1
ATOM 823 C CA . SER A 1 97 ? 23.274 -2.788 6.455 1.00 70.12 97 SER A CA 1
ATOM 824 C C . SER A 1 97 ? 22.208 -3.127 7.480 1.00 70.12 97 SER A C 1
ATOM 826 O O . SER A 1 97 ? 21.060 -3.366 7.118 1.00 70.12 97 SER A O 1
ATOM 828 N N . ASN A 1 98 ? 22.583 -3.070 8.754 1.00 73.62 98 ASN A N 1
ATOM 829 C CA . ASN A 1 98 ? 21.640 -3.157 9.867 1.00 73.62 98 ASN A CA 1
ATOM 830 C C . ASN A 1 98 ? 21.029 -1.782 10.197 1.00 73.62 98 ASN A C 1
ATOM 832 O O . ASN A 1 98 ? 20.411 -1.609 11.243 1.00 73.62 98 ASN A O 1
ATOM 836 N N . THR A 1 99 ? 21.225 -0.781 9.334 1.00 78.38 99 THR A N 1
ATOM 837 C CA . THR A 1 99 ? 20.688 0.567 9.523 1.00 78.38 99 THR A CA 1
ATOM 838 C C . THR A 1 99 ? 19.342 0.702 8.822 1.00 78.38 99 THR A C 1
ATOM 840 O O . THR A 1 99 ? 19.243 0.563 7.594 1.00 78.38 99 THR A O 1
ATOM 843 N N . ILE A 1 100 ? 18.322 1.003 9.620 1.00 80.94 100 ILE A N 1
ATOM 844 C CA . ILE A 1 100 ? 16.974 1.359 9.179 1.00 80.94 100 ILE A CA 1
ATOM 845 C C . ILE A 1 100 ? 16.991 2.804 8.667 1.00 80.94 100 ILE A C 1
ATOM 847 O O . ILE A 1 100 ? 17.631 3.669 9.260 1.00 80.94 100 ILE A O 1
ATOM 851 N N . GLU A 1 101 ? 16.322 3.060 7.546 1.00 82.38 101 GLU A N 1
ATOM 852 C CA . GLU A 1 101 ? 16.135 4.413 7.033 1.00 82.38 101 GLU A CA 1
ATOM 853 C C . GLU A 1 101 ? 15.074 5.153 7.854 1.00 82.38 101 GLU A C 1
ATOM 855 O O . GLU A 1 101 ? 13.940 4.693 8.009 1.00 82.38 101 GLU A O 1
ATOM 860 N N . ASP A 1 102 ? 15.433 6.337 8.347 1.00 84.50 102 ASP A N 1
ATOM 861 C CA . ASP A 1 102 ? 14.512 7.174 9.104 1.00 84.50 102 ASP A CA 1
ATOM 862 C C . ASP A 1 102 ? 13.334 7.634 8.240 1.00 84.50 102 ASP A C 1
ATOM 864 O O . ASP A 1 102 ? 13.500 8.096 7.109 1.00 84.50 102 ASP A O 1
ATOM 868 N N . ASN A 1 103 ? 12.131 7.582 8.818 1.00 87.19 103 ASN A N 1
ATOM 869 C CA . ASN A 1 103 ? 10.884 7.999 8.172 1.00 87.19 103 ASN A CA 1
ATOM 870 C C . ASN A 1 103 ? 10.646 7.322 6.808 1.00 87.19 103 ASN A C 1
ATOM 872 O O . ASN A 1 103 ? 10.101 7.955 5.906 1.00 87.19 103 ASN A O 1
ATOM 876 N N . GLN A 1 104 ? 11.061 6.064 6.637 1.00 90.56 104 GLN A N 1
ATOM 877 C CA . GLN A 1 104 ? 10.746 5.276 5.448 1.00 90.56 104 GLN A CA 1
ATOM 878 C C . GLN A 1 104 ? 10.314 3.864 5.827 1.00 90.56 104 GLN A C 1
ATOM 880 O O . GLN A 1 104 ? 11.041 3.112 6.475 1.00 90.56 104 GLN A O 1
ATOM 885 N N . PHE A 1 105 ? 9.119 3.503 5.375 1.00 90.75 105 PHE A N 1
ATOM 886 C CA . PHE A 1 105 ? 8.480 2.236 5.692 1.00 90.75 105 PHE A CA 1
ATOM 887 C C . PHE A 1 105 ? 7.871 1.612 4.440 1.00 90.75 105 PHE A C 1
ATOM 889 O O . PHE A 1 105 ? 7.512 2.299 3.477 1.00 90.75 105 PHE A O 1
ATOM 896 N N . GLU A 1 106 ? 7.740 0.294 4.472 1.00 91.06 106 GLU A N 1
ATOM 897 C CA . GLU A 1 106 ? 7.023 -0.498 3.488 1.00 91.06 106 GLU A CA 1
ATOM 898 C C . GLU A 1 106 ? 5.707 -0.972 4.110 1.00 91.06 106 GLU A C 1
ATOM 900 O O . GLU A 1 106 ? 5.691 -1.810 5.006 1.00 91.06 106 GLU A O 1
ATOM 905 N N . LEU A 1 107 ? 4.590 -0.437 3.624 1.00 91.75 107 LEU A N 1
ATOM 906 C CA . LEU A 1 107 ? 3.261 -0.943 3.937 1.00 91.75 107 LEU A CA 1
ATOM 907 C C . LEU A 1 107 ? 2.928 -2.079 2.975 1.00 91.75 107 LEU A C 1
ATOM 909 O O . LEU A 1 107 ? 2.869 -1.888 1.758 1.00 91.75 107 LEU A O 1
ATOM 913 N N . LEU A 1 108 ? 2.699 -3.257 3.533 1.00 91.75 108 LEU A N 1
ATOM 914 C CA . LEU A 1 108 ? 2.276 -4.452 2.825 1.00 91.75 108 LEU A CA 1
ATOM 915 C C . LEU A 1 108 ? 0.783 -4.638 3.053 1.00 91.75 108 LEU A C 1
ATOM 917 O O . LEU A 1 108 ? 0.318 -4.615 4.188 1.00 91.75 108 LEU A O 1
ATOM 921 N N . ILE A 1 109 ? 0.029 -4.813 1.975 1.00 91.56 109 ILE A N 1
ATOM 922 C CA . ILE A 1 109 ? -1.418 -5.020 2.024 1.00 91.56 109 ILE A CA 1
ATOM 923 C C . ILE A 1 109 ? -1.728 -6.269 1.216 1.00 91.56 109 ILE A C 1
ATOM 925 O O . ILE A 1 109 ? -1.381 -6.347 0.036 1.00 91.56 109 ILE A O 1
ATOM 929 N N . GLN A 1 110 ? -2.398 -7.242 1.828 1.00 90.19 110 GLN A N 1
ATOM 930 C CA . GLN A 1 110 ? -2.946 -8.358 1.070 1.00 90.19 110 GLN A CA 1
ATOM 931 C C . GLN A 1 110 ? -4.232 -7.906 0.383 1.00 90.19 110 GLN A C 1
ATOM 933 O O . GLN A 1 110 ? -5.221 -7.563 1.033 1.00 90.19 110 GLN A O 1
ATOM 938 N N . VAL A 1 111 ? -4.226 -7.930 -0.943 1.00 90.00 111 VAL A N 1
ATOM 939 C CA . VAL A 1 111 ? -5.351 -7.488 -1.761 1.00 90.00 111 VAL A CA 1
ATOM 940 C C . VAL A 1 111 ? -5.973 -8.659 -2.487 1.00 90.00 111 VAL A C 1
ATOM 942 O O . VAL A 1 111 ? -5.288 -9.600 -2.872 1.00 90.00 111 VAL A O 1
ATOM 945 N N . ASP A 1 112 ? -7.290 -8.596 -2.635 1.00 90.44 112 ASP A N 1
ATOM 946 C CA . ASP A 1 112 ? -8.087 -9.578 -3.358 1.00 90.44 112 ASP A CA 1
ATOM 947 C C . ASP A 1 112 ? -8.832 -8.844 -4.475 1.00 90.44 112 ASP A C 1
ATOM 949 O O . ASP A 1 112 ? -9.553 -7.886 -4.197 1.00 90.44 112 ASP A O 1
ATOM 953 N N . ILE A 1 113 ? -8.596 -9.192 -5.736 1.00 90.94 113 ILE A N 1
ATOM 954 C CA . ILE A 1 113 ? -9.031 -8.386 -6.883 1.00 90.94 113 ILE A CA 1
ATOM 955 C C . ILE A 1 113 ? -9.592 -9.304 -7.965 1.00 90.94 113 ILE A C 1
ATOM 957 O O . ILE A 1 113 ? -8.935 -10.246 -8.411 1.00 90.94 113 ILE A O 1
ATOM 961 N N . GLU A 1 114 ? -10.814 -9.013 -8.401 1.00 94.50 114 GLU A N 1
ATOM 962 C CA . GLU A 1 114 ? -11.508 -9.772 -9.442 1.00 94.50 114 GLU A CA 1
ATOM 963 C C . GLU A 1 114 ? -10.862 -9.558 -10.829 1.00 94.50 114 GLU A C 1
ATOM 965 O O . GLU A 1 114 ? -10.117 -8.584 -11.020 1.00 94.50 114 GLU A O 1
ATOM 970 N N . PRO A 1 115 ? -11.111 -10.446 -11.808 1.00 93.44 115 PRO A N 1
ATOM 971 C CA . PRO A 1 115 ? -10.671 -10.254 -13.187 1.00 93.44 115 PRO A CA 1
ATOM 972 C C . PRO A 1 115 ? -11.057 -8.885 -13.749 1.00 93.44 115 PRO A C 1
ATOM 974 O O . PRO A 1 115 ? -12.173 -8.421 -13.518 1.00 93.44 115 PRO A O 1
ATOM 977 N N . TYR A 1 116 ? -10.154 -8.261 -14.507 1.00 91.88 116 TYR A N 1
ATOM 978 C CA . TYR A 1 116 ? -10.392 -6.988 -15.205 1.00 91.88 116 TYR A CA 1
ATOM 979 C C . TYR A 1 116 ? -11.006 -5.878 -14.336 1.00 91.88 116 TYR A C 1
ATOM 981 O O . TYR A 1 116 ? -11.760 -5.037 -14.828 1.00 91.88 116 TYR A O 1
ATOM 989 N N . SER A 1 117 ? -10.705 -5.873 -13.037 1.00 91.75 117 SER A N 1
ATOM 990 C CA . SER A 1 117 ? -11.321 -4.962 -12.075 1.00 91.75 117 SER A CA 1
ATOM 991 C C . SER A 1 117 ? -10.301 -4.052 -11.407 1.00 91.75 117 SER A C 1
ATOM 993 O O . SER A 1 117 ? -9.101 -4.340 -11.354 1.00 91.75 117 SER A O 1
ATOM 995 N N . ILE A 1 118 ? -10.809 -2.933 -10.897 1.00 90.56 118 ILE A N 1
ATOM 996 C CA . ILE A 1 118 ? -10.066 -1.969 -10.098 1.00 90.56 118 ILE A CA 1
ATOM 997 C C . ILE A 1 118 ? -10.645 -1.944 -8.687 1.00 90.56 118 ILE A C 1
ATOM 999 O O . ILE A 1 118 ? -11.864 -1.957 -8.507 1.00 90.56 118 ILE A O 1
ATOM 1003 N N . ARG A 1 119 ? -9.773 -1.918 -7.680 1.00 89.56 119 ARG A N 1
ATOM 1004 C CA . ARG A 1 119 ? -10.173 -1.865 -6.274 1.00 89.56 119 ARG A CA 1
ATOM 1005 C C . ARG A 1 119 ? -9.530 -0.680 -5.577 1.00 89.56 119 ARG A C 1
ATOM 1007 O O . ARG A 1 119 ? -8.328 -0.466 -5.704 1.00 89.56 119 ARG A O 1
ATOM 1014 N N . GLU A 1 120 ? -10.350 0.078 -4.863 1.00 91.12 120 GLU A N 1
ATOM 1015 C CA . GLU A 1 120 ? -9.938 1.251 -4.096 1.00 91.12 120 GLU A CA 1
ATOM 1016 C C . GLU A 1 120 ? -9.577 0.865 -2.659 1.00 91.12 120 GLU A C 1
ATOM 1018 O O . GLU A 1 120 ? -10.255 0.049 -2.014 1.00 91.12 120 GLU A O 1
ATOM 1023 N N . TYR A 1 121 ? -8.515 1.495 -2.170 1.00 90.81 121 TYR A N 1
ATOM 1024 C CA . TYR A 1 121 ? -8.068 1.434 -0.792 1.00 90.81 121 TYR A CA 1
ATOM 1025 C C . TYR A 1 121 ? -7.723 2.841 -0.309 1.00 90.81 121 TYR A C 1
ATOM 1027 O O . TYR A 1 121 ? -7.152 3.639 -1.055 1.00 90.81 121 TYR A O 1
ATOM 1035 N N . THR A 1 122 ? -8.009 3.120 0.957 1.00 90.75 122 THR A N 1
ATOM 1036 C CA . THR A 1 122 ? -7.647 4.387 1.595 1.00 90.75 122 THR A CA 1
ATOM 1037 C C . THR A 1 122 ? -6.679 4.117 2.728 1.00 90.75 122 THR A C 1
ATOM 1039 O O . THR A 1 122 ? -6.959 3.313 3.616 1.00 90.75 122 THR A O 1
ATOM 1042 N N . ILE A 1 123 ? -5.534 4.791 2.691 1.00 91.69 123 ILE A N 1
ATOM 1043 C CA . ILE A 1 123 ? -4.517 4.750 3.735 1.00 91.69 123 ILE A CA 1
ATOM 1044 C C . ILE A 1 123 ? -4.688 5.997 4.586 1.00 91.69 123 ILE A C 1
ATOM 1046 O O . ILE A 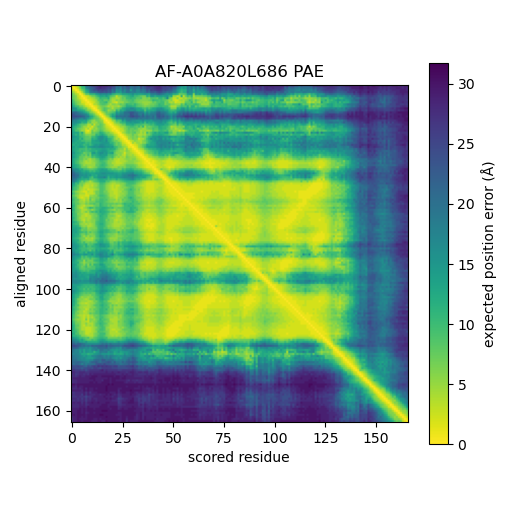1 123 ? -4.618 7.120 4.084 1.00 91.69 123 ILE A O 1
ATOM 1050 N N . HIS A 1 124 ? -4.907 5.790 5.872 1.00 89.88 124 HIS A N 1
ATOM 1051 C CA . HIS A 1 124 ? -5.200 6.841 6.827 1.00 89.88 124 HIS A CA 1
ATOM 1052 C C . HIS A 1 124 ? -4.036 7.000 7.789 1.00 89.88 124 HIS A C 1
ATOM 1054 O O . HIS A 1 124 ? -3.608 6.015 8.389 1.00 89.88 124 HIS A O 1
ATOM 1060 N N . MET A 1 125 ? -3.559 8.229 7.984 1.00 87.88 125 MET A N 1
ATOM 1061 C CA . MET A 1 125 ? -2.687 8.519 9.119 1.00 87.88 125 MET A CA 1
ATOM 1062 C C . MET A 1 125 ? -3.526 8.588 10.394 1.00 87.88 125 MET A C 1
ATOM 1064 O O . MET A 1 125 ? -4.549 9.271 10.439 1.00 87.88 125 MET A O 1
ATOM 1068 N N . THR A 1 126 ? -3.080 7.909 11.442 1.00 80.88 126 THR A N 1
ATOM 1069 C CA . THR A 1 126 ? -3.750 7.899 12.741 1.00 80.88 126 THR A CA 1
ATOM 1070 C C . THR A 1 126 ? -2.770 8.250 13.849 1.00 80.88 126 THR A C 1
ATOM 1072 O O . THR A 1 126 ? -1.578 7.995 13.745 1.00 80.88 126 THR A O 1
ATOM 1075 N N . THR A 1 127 ? -3.271 8.846 14.924 1.00 69.62 127 THR A N 1
ATOM 1076 C CA . THR A 1 127 ? -2.545 8.957 16.200 1.00 69.62 127 THR A CA 1
ATOM 1077 C C . THR A 1 127 ? -3.098 7.983 17.244 1.00 69.62 127 THR A C 1
ATOM 1079 O O . THR A 1 127 ? -2.635 7.980 18.381 1.00 69.62 127 THR A O 1
ATOM 1082 N N . ALA A 1 128 ? -4.115 7.197 16.878 1.00 64.12 128 ALA A N 1
ATOM 1083 C CA . ALA A 1 128 ? -4.811 6.246 17.737 1.00 64.12 128 ALA A CA 1
ATOM 1084 C C . ALA A 1 128 ? -4.279 4.810 17.560 1.00 64.12 128 ALA A C 1
ATOM 1086 O O . ALA A 1 128 ? -3.477 4.537 16.673 1.00 64.12 128 ALA A O 1
ATOM 1087 N N . GLN A 1 129 ? -4.745 3.900 18.421 1.00 56.34 129 GLN A N 1
ATOM 1088 C CA . GLN A 1 129 ? -4.238 2.530 18.601 1.00 56.34 129 GLN A CA 1
ATOM 1089 C C . GLN A 1 129 ? -4.530 1.556 17.442 1.00 56.34 129 GLN A C 1
ATOM 1091 O O . GLN A 1 129 ? -3.895 0.508 17.365 1.00 56.34 129 GLN A O 1
ATOM 1096 N N . GLU A 1 130 ? -5.453 1.887 16.536 1.00 61.97 130 GLU A N 1
ATOM 1097 C CA . GLU A 1 130 ? -5.769 1.075 15.352 1.00 61.97 130 GLU A CA 1
ATOM 1098 C C . GLU A 1 130 ? -4.719 1.302 14.259 1.00 61.97 130 GLU A C 1
ATOM 1100 O O . GLU A 1 130 ? -4.916 2.076 13.325 1.00 61.97 130 GLU A O 1
ATOM 1105 N N . ILE A 1 131 ? -3.565 0.658 14.411 1.00 73.06 131 ILE A N 1
ATOM 1106 C CA . ILE A 1 131 ? -2.432 0.743 13.484 1.00 73.06 131 ILE A CA 1
ATOM 1107 C C . ILE A 1 131 ? -2.225 -0.644 12.874 1.00 73.06 131 ILE A C 1
ATOM 1109 O O . ILE A 1 131 ? -2.405 -1.652 13.558 1.00 73.06 131 ILE A O 1
ATOM 1113 N N . CYS A 1 132 ? -1.845 -0.708 11.595 1.00 71.44 132 CYS A N 1
ATOM 1114 C CA . CYS A 1 132 ? -1.366 -1.962 11.015 1.00 71.44 132 CYS A CA 1
ATOM 1115 C C . CYS A 1 132 ? -0.217 -2.525 11.876 1.00 71.44 132 CYS A C 1
ATOM 1117 O O . CYS A 1 132 ? 0.660 -1.756 12.283 1.00 71.44 132 CYS A O 1
ATOM 1119 N N . PRO A 1 133 ? -0.186 -3.838 12.161 1.00 71.31 133 PRO A N 1
ATOM 1120 C CA . PRO A 1 133 ? 0.877 -4.428 12.962 1.00 71.31 133 PRO A CA 1
ATOM 1121 C C . PRO A 1 133 ? 2.252 -4.099 12.368 1.00 71.31 133 PRO A C 1
ATOM 1123 O O . PRO A 1 133 ? 2.488 -4.231 11.164 1.00 71.31 133 PRO A O 1
ATOM 1126 N N . ILE A 1 134 ? 3.147 -3.631 13.236 1.00 69.31 134 ILE A N 1
ATOM 1127 C CA . ILE A 1 134 ? 4.540 -3.347 12.896 1.00 69.31 134 ILE A CA 1
ATOM 1128 C C . ILE A 1 134 ? 5.337 -4.614 13.171 1.00 69.31 134 ILE A C 1
ATOM 1130 O O . ILE A 1 134 ? 5.324 -5.120 14.296 1.00 69.31 134 ILE A O 1
ATOM 1134 N N . THR A 1 135 ? 6.065 -5.103 12.174 1.00 64.62 135 THR A N 1
ATOM 1135 C CA . THR A 1 135 ? 6.970 -6.234 12.377 1.00 64.62 135 THR A CA 1
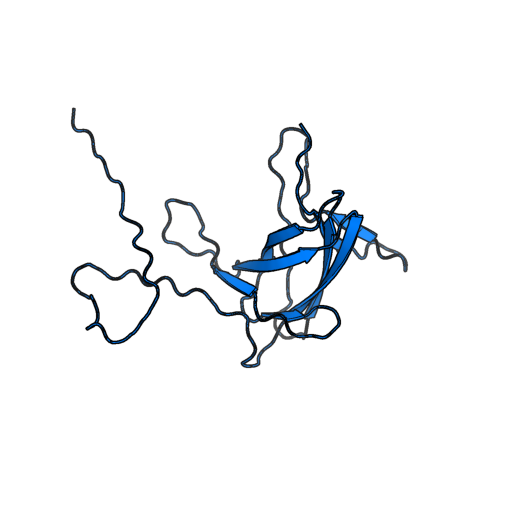ATOM 1136 C C . THR A 1 135 ? 8.163 -5.777 13.208 1.00 64.62 135 THR A C 1
ATOM 1138 O O . THR A 1 135 ? 8.981 -4.975 12.751 1.00 64.62 135 THR A O 1
ATOM 1141 N N . LYS A 1 136 ? 8.290 -6.290 14.435 1.00 54.06 136 LYS A N 1
ATOM 1142 C CA . LYS A 1 136 ? 9.499 -6.114 15.244 1.00 54.06 136 LYS A CA 1
ATOM 1143 C C . LYS A 1 136 ? 10.423 -7.302 14.993 1.00 54.06 136 LYS A C 1
ATOM 1145 O O . LYS A 1 136 ? 10.128 -8.413 15.416 1.00 54.06 136 LYS A O 1
ATOM 1150 N N . ILE A 1 137 ? 11.530 -7.068 14.294 1.00 50.91 137 ILE A N 1
ATOM 1151 C CA . ILE A 1 137 ? 12.598 -8.062 14.161 1.00 50.91 137 ILE A CA 1
ATOM 1152 C C . ILE A 1 137 ? 13.584 -7.801 15.300 1.00 50.91 137 ILE A C 1
ATOM 1154 O O . ILE A 1 137 ? 14.305 -6.805 15.281 1.00 50.91 137 ILE A O 1
ATOM 1158 N N . GLU A 1 138 ? 13.575 -8.662 16.314 1.00 49.94 138 GLU A N 1
ATOM 1159 C CA . GLU A 1 138 ? 14.573 -8.645 17.384 1.00 49.94 138 GLU A CA 1
ATOM 1160 C C . GLU A 1 138 ? 15.729 -9.579 17.015 1.00 49.94 138 GLU A C 1
ATOM 1162 O O . GLU A 1 138 ? 15.522 -10.742 16.668 1.00 49.94 138 GLU A O 1
ATOM 1167 N N . TYR A 1 139 ? 16.958 -9.063 17.070 1.00 45.25 139 TYR A N 1
ATOM 1168 C CA . TYR A 1 139 ? 18.157 -9.889 16.973 1.00 45.25 139 TYR A CA 1
ATOM 1169 C C . TYR A 1 139 ? 18.422 -10.493 18.347 1.00 45.25 139 TYR A C 1
ATOM 1171 O O . TYR A 1 139 ? 18.975 -9.825 19.214 1.00 45.25 139 TYR A O 1
ATOM 1179 N N . ILE A 1 140 ? 18.019 -11.745 18.538 1.00 48.12 140 ILE A N 1
ATOM 1180 C CA . ILE A 1 140 ? 18.395 -12.514 19.722 1.00 48.12 140 ILE A CA 1
ATOM 1181 C C . ILE A 1 140 ? 19.800 -13.068 19.464 1.00 48.12 140 ILE A C 1
ATOM 1183 O O . ILE A 1 140 ? 20.005 -13.861 18.541 1.00 48.12 140 ILE A O 1
ATOM 1187 N N . THR A 1 141 ? 20.791 -12.614 20.230 1.00 47.34 141 THR A N 1
ATOM 1188 C CA . THR A 1 141 ? 22.090 -13.297 20.319 1.00 47.34 141 THR A CA 1
ATOM 1189 C C . THR A 1 141 ? 21.879 -14.678 20.941 1.00 47.34 141 THR A C 1
ATOM 1191 O O . THR A 1 141 ? 21.019 -14.814 21.804 1.00 47.34 141 THR A O 1
ATOM 1194 N N . GLU A 1 142 ? 22.629 -15.705 20.518 1.00 51.22 142 GLU A N 1
ATOM 1195 C CA . GLU A 1 142 ? 22.431 -17.108 20.955 1.00 51.22 142 GLU A CA 1
ATOM 1196 C C . GLU A 1 142 ? 22.374 -17.291 22.488 1.00 51.22 142 GLU A C 1
ATOM 1198 O O . GLU A 1 142 ? 21.756 -18.242 22.961 1.00 51.22 142 GLU A O 1
ATOM 1203 N N . ASP A 1 143 ? 22.931 -16.351 23.256 1.00 50.19 143 ASP A N 1
ATOM 1204 C CA . ASP A 1 143 ? 22.940 -16.347 24.722 1.00 50.19 143 ASP A CA 1
ATOM 1205 C C . ASP A 1 143 ? 21.659 -15.781 25.386 1.00 50.19 143 ASP A C 1
ATOM 1207 O O . ASP A 1 143 ? 21.533 -15.834 26.607 1.00 50.19 143 ASP A O 1
ATOM 1211 N N . GLU A 1 144 ? 20.697 -15.251 24.618 1.00 48.47 144 GLU A N 1
ATOM 1212 C CA . GLU A 1 144 ? 19.483 -14.579 25.125 1.00 48.47 144 GLU A CA 1
ATOM 1213 C C . GLU A 1 144 ? 18.173 -15.220 24.627 1.00 48.47 144 GLU A C 1
ATOM 1215 O O . GLU A 1 144 ? 17.174 -14.530 24.424 1.00 48.47 144 GLU A O 1
ATOM 1220 N N . VAL A 1 145 ? 18.135 -16.540 24.411 1.00 51.22 145 VAL A N 1
ATOM 1221 C CA . VAL A 1 145 ? 16.868 -17.233 24.102 1.00 51.22 145 VAL A CA 1
ATOM 1222 C C . VAL A 1 145 ? 15.931 -17.125 25.317 1.00 51.22 145 VAL A C 1
ATOM 1224 O O . VAL A 1 145 ? 16.247 -17.693 26.365 1.00 51.22 145 VAL A O 1
ATOM 1227 N N . PRO A 1 146 ? 14.778 -16.432 25.224 1.00 48.16 146 PRO A N 1
ATOM 1228 C CA . PRO A 1 146 ? 13.830 -16.375 26.326 1.00 48.16 146 PRO A CA 1
ATOM 1229 C C . PRO A 1 146 ? 13.195 -17.751 26.523 1.00 48.16 146 PRO A C 1
ATOM 1231 O O . PRO A 1 146 ? 12.839 -18.421 25.549 1.00 48.16 146 PRO A O 1
ATOM 1234 N N . ASP A 1 147 ? 13.018 -18.151 27.783 1.00 46.56 147 ASP A N 1
ATOM 1235 C CA . ASP A 1 147 ? 12.305 -19.372 28.149 1.00 46.56 147 ASP A CA 1
ATOM 1236 C C . ASP A 1 147 ? 10.960 -19.454 27.413 1.00 46.56 147 ASP A C 1
ATOM 1238 O O . ASP A 1 147 ? 10.191 -18.493 27.391 1.00 46.56 147 ASP A O 1
ATOM 1242 N N . SER A 1 148 ? 10.725 -20.628 26.823 1.00 44.53 148 SER A N 1
ATOM 1243 C CA . SER A 1 148 ? 9.733 -21.077 25.821 1.00 44.53 148 SER A CA 1
ATOM 1244 C C . SER A 1 148 ? 8.240 -20.679 25.939 1.00 44.53 148 SER A C 1
ATOM 1246 O O . SER A 1 148 ? 7.374 -21.376 25.415 1.00 44.53 148 SER A O 1
ATOM 1248 N N . THR A 1 149 ? 7.891 -19.558 26.565 1.00 40.38 149 THR A N 1
ATOM 1249 C CA . THR A 1 149 ? 6.501 -19.192 26.891 1.00 40.38 149 THR A CA 1
ATOM 1250 C C . THR A 1 149 ? 5.955 -18.015 26.081 1.00 40.38 149 THR A C 1
ATOM 1252 O O . THR A 1 149 ? 4.763 -17.725 26.161 1.00 40.38 149 THR A O 1
ATOM 1255 N N . THR A 1 150 ? 6.772 -17.368 25.249 1.00 38.19 150 THR A N 1
ATOM 1256 C CA . THR A 1 150 ? 6.318 -16.267 24.387 1.00 38.19 150 THR A CA 1
ATOM 1257 C C . THR A 1 150 ? 6.489 -16.683 22.933 1.00 38.19 150 THR A C 1
ATOM 1259 O O . THR A 1 150 ? 7.597 -16.673 22.405 1.00 38.19 150 THR A O 1
ATOM 1262 N N . LEU A 1 151 ? 5.393 -17.086 22.283 1.00 34.19 151 LEU A N 1
ATOM 1263 C CA . LEU A 1 151 ? 5.352 -17.353 20.842 1.00 34.19 151 LEU A CA 1
ATOM 1264 C C . LEU A 1 151 ? 5.522 -16.033 20.076 1.00 34.19 151 LEU A C 1
ATOM 1266 O O . LEU A 1 151 ? 4.557 -15.421 19.62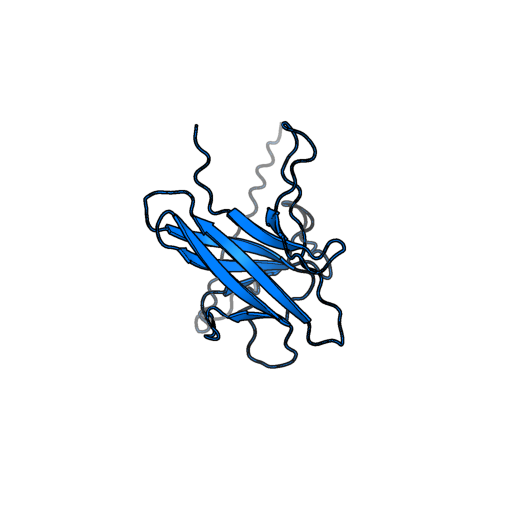9 1.00 34.19 151 LEU A O 1
ATOM 1270 N N . VAL A 1 152 ? 6.766 -15.584 19.964 1.00 38.25 152 VAL A N 1
ATOM 1271 C CA . VAL A 1 152 ? 7.203 -14.643 18.937 1.00 38.25 152 VAL A CA 1
ATOM 1272 C C . VAL A 1 152 ? 7.662 -15.506 17.765 1.00 38.25 152 VAL A C 1
ATOM 1274 O O . VAL A 1 152 ? 8.489 -16.398 17.947 1.00 38.25 152 VAL A O 1
ATOM 1277 N N . GLU A 1 153 ? 7.103 -15.303 16.571 1.00 36.16 153 GLU A N 1
ATOM 1278 C CA . GLU A 1 153 ? 7.636 -15.926 15.354 1.00 36.16 153 GLU A CA 1
ATOM 1279 C C . GLU A 1 153 ? 9.045 -15.370 15.096 1.00 36.16 153 GLU A C 1
ATOM 1281 O O . GLU A 1 153 ? 9.229 -14.296 14.526 1.00 36.16 153 GLU A O 1
ATOM 1286 N N . ILE A 1 154 ? 10.058 -16.090 15.580 1.00 38.56 154 ILE A N 1
ATOM 1287 C CA . ILE A 1 154 ? 11.471 -15.761 15.401 1.00 38.56 154 ILE A CA 1
ATOM 1288 C C . ILE A 1 154 ? 11.912 -16.306 14.038 1.00 38.56 154 ILE A C 1
ATOM 1290 O O . ILE A 1 154 ? 12.041 -17.516 13.845 1.00 38.56 154 ILE A O 1
ATOM 1294 N N . PHE A 1 155 ? 12.179 -15.414 13.084 1.00 35.53 155 PHE A N 1
ATOM 1295 C CA . PHE A 1 155 ? 12.839 -15.779 11.831 1.00 35.53 155 PHE A CA 1
ATOM 1296 C C . PHE A 1 155 ? 14.360 -15.697 12.003 1.00 35.53 155 PHE A C 1
ATOM 1298 O O . PHE A 1 155 ? 14.940 -14.613 12.030 1.00 35.53 155 PHE A O 1
ATOM 1305 N N . TYR A 1 156 ? 15.023 -16.853 12.080 1.00 33.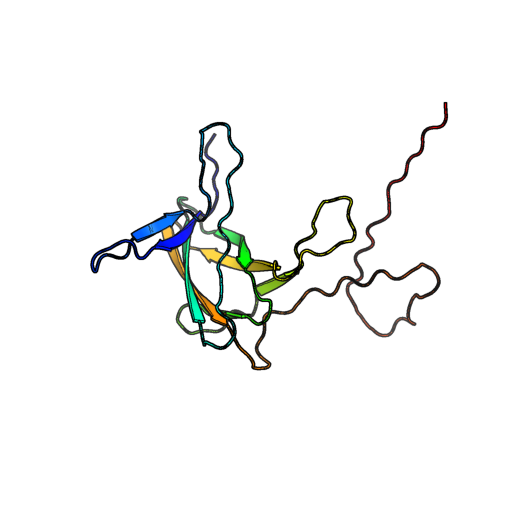69 156 TYR A N 1
ATOM 1306 C CA . TYR A 1 156 ? 16.483 -16.938 12.049 1.00 33.69 156 TYR A CA 1
ATOM 1307 C C . TYR A 1 156 ? 17.007 -16.590 10.650 1.00 33.69 156 TYR A C 1
ATOM 1309 O O . TYR A 1 156 ? 16.883 -17.377 9.710 1.00 33.69 156 TYR A O 1
ATOM 1317 N N . LEU A 1 157 ? 17.655 -15.434 10.506 1.00 33.34 157 LEU A N 1
ATOM 1318 C CA . LEU A 1 157 ? 18.522 -15.158 9.361 1.00 33.34 157 LEU A CA 1
ATOM 1319 C C . LEU A 1 157 ? 19.967 -15.458 9.763 1.00 33.34 157 LEU A C 1
ATOM 1321 O O . LEU A 1 157 ? 20.674 -14.606 10.294 1.00 33.34 157 LEU A O 1
ATOM 1325 N N . ALA A 1 158 ? 20.406 -16.693 9.514 1.00 28.08 158 ALA A N 1
ATOM 1326 C CA . ALA A 1 158 ? 21.796 -17.086 9.717 1.00 28.08 158 ALA A CA 1
ATOM 1327 C C . ALA A 1 158 ? 22.735 -16.248 8.818 1.00 28.08 158 ALA A C 1
ATOM 1329 O O . ALA A 1 158 ? 22.508 -16.165 7.603 1.00 28.08 158 ALA A O 1
ATOM 1330 N N . PRO A 1 159 ? 23.821 -15.657 9.348 1.00 34.72 159 PRO A N 1
ATOM 1331 C CA . PRO A 1 159 ? 24.816 -14.992 8.521 1.00 34.72 159 PRO A CA 1
ATOM 1332 C C . PRO A 1 159 ? 25.638 -16.040 7.758 1.00 34.72 159 PRO A C 1
ATOM 1334 O O . PRO A 1 159 ? 26.494 -16.724 8.317 1.00 34.72 159 PRO A O 1
ATOM 1337 N N . ILE A 1 160 ? 25.423 -16.155 6.445 1.00 34.56 160 ILE A N 1
ATOM 1338 C CA . ILE A 1 160 ? 26.318 -16.922 5.567 1.00 34.56 160 ILE A CA 1
ATOM 1339 C C . ILE A 1 160 ? 27.609 -16.112 5.376 1.00 34.56 160 ILE A C 1
ATOM 1341 O O . ILE A 1 160 ? 27.775 -15.384 4.399 1.00 34.56 160 ILE A O 1
ATOM 1345 N N . LEU A 1 161 ? 28.552 -16.260 6.304 1.00 30.81 161 LEU A N 1
ATOM 1346 C CA . LEU A 1 161 ? 29.955 -15.903 6.102 1.00 30.81 161 LEU A CA 1
ATOM 1347 C C . LEU A 1 161 ? 30.750 -17.174 5.794 1.00 30.81 161 LEU A C 1
ATOM 1349 O O . LEU A 1 161 ? 31.399 -17.750 6.660 1.00 30.81 161 LEU A O 1
ATOM 1353 N N . LYS A 1 162 ? 30.759 -17.605 4.527 1.00 30.58 162 LYS A N 1
ATOM 1354 C CA . LYS A 1 162 ? 31.835 -18.483 4.044 1.00 30.58 162 LYS A CA 1
ATOM 1355 C C . LYS A 1 162 ? 33.025 -17.616 3.634 1.00 30.58 162 LYS A C 1
ATOM 1357 O O . LYS A 1 162 ? 33.159 -17.245 2.472 1.00 30.58 162 LYS A O 1
ATOM 1362 N N . LYS A 1 163 ? 33.907 -17.311 4.593 1.00 32.28 163 LYS A N 1
ATOM 1363 C CA . LYS A 1 163 ? 35.305 -16.972 4.285 1.00 32.28 163 LYS A CA 1
ATOM 1364 C C . LYS A 1 163 ? 35.952 -18.219 3.674 1.00 32.28 163 LYS A C 1
ATOM 1366 O O . LYS A 1 163 ? 36.151 -19.212 4.367 1.00 32.28 163 LYS A O 1
ATOM 1371 N N . LYS A 1 164 ? 36.267 -18.184 2.378 1.00 30.47 164 LYS A N 1
ATOM 1372 C CA . LYS A 1 164 ? 37.267 -19.086 1.797 1.00 30.47 164 LYS A CA 1
ATOM 1373 C C . LYS A 1 164 ? 38.634 -18.463 2.068 1.00 30.47 164 LYS A C 1
ATOM 1375 O O . LYS A 1 164 ? 38.942 -17.415 1.511 1.00 30.47 164 LYS A O 1
ATOM 1380 N N . HIS A 1 165 ? 39.403 -19.093 2.948 1.00 33.16 165 HIS A N 1
ATOM 1381 C CA . HIS A 1 165 ? 40.850 -18.933 2.978 1.00 33.16 165 HIS A CA 1
ATOM 1382 C C . HIS A 1 165 ? 41.431 -19.558 1.703 1.00 33.16 165 HIS A C 1
ATOM 1384 O O . HIS A 1 165 ? 41.096 -20.699 1.376 1.00 33.16 165 HIS A O 1
ATOM 1390 N N . VAL A 1 166 ? 42.274 -18.802 1.003 1.00 40.66 166 VAL A N 1
ATOM 1391 C CA . VAL A 1 166 ? 43.407 -19.311 0.219 1.00 40.66 166 VAL A CA 1
ATOM 1392 C C . VAL A 1 166 ? 44.615 -18.522 0.689 1.00 40.66 166 VAL A C 1
ATOM 1394 O O . VAL A 1 166 ? 44.453 -17.288 0.835 1.00 40.66 166 VAL A O 1
#

Sequence (166 aa):
MQHSAAYLLFQNNYYSNTQYLVLSQDFPTYESLPIRRMLTFMKGTQSNHIIYIYNPTDRKRIELVKIFINVYQVYVTSNKKYIDKCQIDPKWSSRRSNTIEDNQFELLIQVDIEPYSIREYTIHMTTAQEICPITKIEYITEDEVPDSTTLVEIFYLAPILKKKHV

Solvent-accessible surface area (backbone atoms only — not comparable to full-atom values): 10432 Å² total; per-residue (Å²): 137,83,84,90,60,72,44,51,27,35,72,41,85,59,89,68,102,55,77,43,79,38,65,41,53,45,58,94,42,95,86,48,77,67,47,70,57,66,50,81,70,57,89,97,51,89,41,70,49,60,36,35,40,34,29,85,42,94,52,70,44,78,49,77,46,78,43,39,26,41,64,79,48,30,34,43,28,42,95,88,36,79,50,88,58,36,36,36,36,77,32,59,73,38,101,89,46,94,48,67,41,82,62,35,28,36,39,37,36,66,43,77,43,51,44,69,33,72,47,62,36,36,41,35,51,48,94,62,89,76,44,38,54,66,70,80,86,77,87,70,56,91,92,60,74,73,77,94,80,70,94,65,92,79,80,85,80,77,83,87,74,80,80,78,86,129

Organism: NCBI:txid433720

Radius of gyration: 19.29 Å; Cα contacts (8 Å, |Δi|>4): 284; chains: 1; bounding box: 59×43×50 Å